Protein AF-A0A7S1KQ87-F1 (afdb_monomer_lite)

Sequence (161 aa):
LQQQQGAVFLVSRGAAAHYATATNVTKQPLVQEMETMKRRIREEKAKVSELKRQVKDLKGALVKAQKTGKKRVRKDPNAPKRPLSAYLVYANEVRDDVAKSVQEEVGKYDVGAIGKKIGAKWHDLSDSEKEPYFEKQRTLKQEYEQEMLAYEQSVKLEETI

Organism: NCBI:txid63605

pLDDT: mean 79.85, std 18.6, range [33.84, 96.38]

InterPro domains:
  IPR009071 High mobility group box domain [PF00505] (80-152)
  IPR009071 High mobility group box domain [PS50118] (80-152)
  IPR009071 High mobility group box domain [SM00398] (79-153)
  IPR036910 High mobility group box domain superfamily [G3DSA:1.10.30.10] (64-160)
  IPR036910 High mobility group box domain superfamily [SSF47095] (67-155)
  IPR050342 High Mobility Group Box (HMGB) [PTHR48112] (23-158)

Structure (mmCIF, N/CA/C/O backbone):
data_AF-A0A7S1KQ87-F1
#
_entry.id   AF-A0A7S1KQ87-F1
#
loop_
_atom_site.group_PDB
_atom_site.id
_atom_site.type_symbol
_atom_site.label_atom_id
_atom_site.label_alt_id
_atom_site.label_comp_id
_atom_site.label_asym_id
_atom_site.label_entity_id
_atom_site.label_seq_id
_atom_site.pdbx_PDB_ins_code
_atom_site.Cartn_x
_atom_site.Cartn_y
_atom_site.Cartn_z
_atom_site.occupancy
_atom_site.B_iso_or_equiv
_atom_site.auth_seq_id
_atom_site.auth_comp_id
_atom_site.auth_asym_id
_atom_site.auth_atom_id
_atom_site.pdbx_PDB_model_num
ATOM 1 N N . LEU A 1 1 ? 86.046 16.388 -57.900 1.00 43.81 1 LEU A N 1
ATOM 2 C CA . LEU A 1 1 ? 87.364 15.754 -57.678 1.00 43.81 1 LEU A CA 1
ATOM 3 C C . LEU A 1 1 ? 87.369 15.148 -56.286 1.00 43.81 1 LEU A C 1
ATOM 5 O O . LEU A 1 1 ? 87.431 15.907 -55.339 1.00 43.81 1 LEU A O 1
ATOM 9 N N . GLN A 1 2 ? 87.254 13.831 -56.161 1.00 42.75 2 GLN A N 1
ATOM 10 C CA . GLN A 1 2 ? 87.984 13.062 -55.150 1.00 42.75 2 GLN A CA 1
ATOM 11 C C . GLN A 1 2 ? 87.891 11.587 -55.556 1.00 42.75 2 GLN A C 1
ATOM 13 O O . GLN A 1 2 ? 86.875 11.133 -56.072 1.00 42.75 2 GLN A O 1
ATOM 18 N N . GLN A 1 3 ? 89.021 10.921 -55.410 1.00 42.03 3 GLN A N 1
ATOM 19 C CA . GLN A 1 3 ? 89.434 9.660 -55.996 1.00 42.03 3 GLN A CA 1
ATOM 20 C C . GLN A 1 3 ? 88.696 8.411 -55.482 1.00 42.03 3 GLN A C 1
ATOM 22 O O . GLN A 1 3 ? 88.127 8.394 -54.394 1.00 42.03 3 GLN A O 1
ATOM 27 N N . GLN A 1 4 ? 88.835 7.342 -56.276 1.00 44.28 4 GLN A N 1
ATOM 28 C CA . GLN A 1 4 ? 88.812 5.927 -55.871 1.00 44.28 4 GLN A CA 1
ATOM 29 C C . GLN A 1 4 ? 89.725 5.688 -54.638 1.00 44.28 4 GLN A C 1
ATOM 31 O O . GLN A 1 4 ? 90.656 6.457 -54.417 1.00 44.28 4 GLN A O 1
ATOM 36 N N . GLN A 1 5 ? 89.539 4.664 -53.799 1.00 37.28 5 GLN A N 1
ATOM 37 C CA . GLN A 1 5 ? 90.003 3.281 -54.017 1.00 37.28 5 GLN A CA 1
ATOM 38 C C . GLN A 1 5 ? 89.436 2.342 -52.928 1.00 37.28 5 GLN A C 1
ATOM 40 O O . GLN A 1 5 ? 89.166 2.773 -51.808 1.00 37.28 5 GLN A O 1
ATOM 45 N N . GLY A 1 6 ? 89.257 1.058 -53.258 1.00 43.31 6 GLY A N 1
ATOM 46 C CA . GLY A 1 6 ? 88.827 0.012 -52.324 1.00 43.31 6 GLY A CA 1
ATOM 47 C C . GLY A 1 6 ? 89.979 -0.681 -51.589 1.00 43.31 6 GLY A C 1
ATOM 48 O O . GLY A 1 6 ? 91.130 -0.511 -51.965 1.00 43.31 6 GLY A O 1
ATOM 49 N N . ALA A 1 7 ? 89.653 -1.484 -50.571 1.00 46.91 7 ALA A N 1
ATOM 50 C CA . ALA A 1 7 ? 90.172 -2.840 -50.329 1.00 46.91 7 ALA A CA 1
ATOM 51 C C . ALA A 1 7 ? 89.749 -3.354 -48.941 1.00 46.91 7 ALA A C 1
ATOM 53 O O . ALA A 1 7 ? 89.656 -2.617 -47.964 1.00 46.91 7 ALA A O 1
ATOM 54 N N . VAL A 1 8 ? 89.495 -4.656 -48.904 1.00 47.91 8 VAL A N 1
ATOM 55 C CA . VAL A 1 8 ? 89.061 -5.492 -47.784 1.00 47.91 8 VAL A CA 1
ATOM 56 C C . VAL A 1 8 ? 90.249 -5.823 -46.872 1.00 47.91 8 VAL A C 1
ATOM 58 O O . VAL A 1 8 ? 91.283 -6.248 -47.380 1.00 47.91 8 VAL A O 1
ATOM 61 N N . PHE A 1 9 ? 90.088 -5.756 -45.545 1.00 38.47 9 PHE A N 1
ATOM 62 C CA . PHE A 1 9 ? 90.850 -6.618 -44.628 1.00 38.47 9 PHE A CA 1
ATOM 63 C C . PHE A 1 9 ? 90.083 -6.880 -43.319 1.00 38.47 9 PHE A C 1
ATOM 65 O O . PHE A 1 9 ? 89.770 -5.965 -42.561 1.00 38.47 9 PHE A O 1
ATOM 72 N N . LEU A 1 10 ? 89.774 -8.157 -43.075 1.00 48.44 10 LEU A N 1
ATOM 73 C CA . LEU A 1 10 ? 89.308 -8.713 -41.803 1.00 48.44 10 LEU A CA 1
ATOM 74 C C . LEU A 1 10 ? 90.471 -8.789 -40.806 1.00 48.44 10 LEU A C 1
ATOM 76 O O . LEU A 1 10 ? 91.440 -9.458 -41.139 1.00 48.44 10 LEU A O 1
ATOM 80 N N . VAL A 1 11 ? 90.313 -8.305 -39.564 1.00 46.72 11 VAL A N 1
ATOM 81 C CA . VAL A 1 11 ? 90.818 -9.006 -38.360 1.00 46.72 11 VAL A CA 1
ATOM 82 C C . VAL A 1 11 ? 89.897 -8.743 -37.156 1.00 46.72 11 VAL A C 1
ATOM 84 O O . VAL A 1 11 ? 89.353 -7.665 -36.965 1.00 46.72 11 VAL A O 1
ATOM 87 N N . SER A 1 12 ? 89.726 -9.815 -36.393 1.00 41.75 12 SER A N 1
ATOM 88 C CA . SER A 1 12 ? 88.813 -10.131 -35.296 1.00 41.75 12 SER A CA 1
ATOM 89 C C . SER A 1 12 ? 89.109 -9.473 -33.928 1.00 41.75 12 SER A C 1
ATOM 91 O O . SER A 1 12 ? 90.222 -9.011 -33.690 1.00 41.75 12 SER A O 1
ATOM 93 N N . ARG A 1 13 ? 88.141 -9.655 -33.001 1.00 43.59 13 ARG A N 1
ATOM 94 C CA . ARG A 1 13 ? 88.121 -9.437 -31.526 1.00 43.59 13 ARG A CA 1
ATOM 95 C C . ARG A 1 13 ? 87.734 -8.014 -31.092 1.00 43.59 13 ARG A C 1
ATOM 97 O O . ARG A 1 13 ? 88.243 -7.051 -31.626 1.00 43.59 13 ARG A O 1
ATOM 104 N N . GLY A 1 14 ? 86.861 -7.777 -30.115 1.00 39.53 14 GLY A N 1
ATOM 105 C CA . GLY A 1 14 ? 86.258 -8.608 -29.077 1.00 39.53 14 GLY A CA 1
ATOM 106 C C . GLY A 1 14 ? 85.417 -7.702 -28.157 1.00 39.53 14 GLY A C 1
ATOM 107 O O . GLY A 1 14 ? 85.475 -6.481 -28.257 1.00 39.53 14 GLY A O 1
ATOM 108 N N . ALA A 1 15 ? 84.595 -8.328 -27.323 1.00 45.91 15 ALA A N 1
ATOM 109 C CA . ALA A 1 15 ? 83.456 -7.772 -26.600 1.00 45.91 15 ALA A CA 1
ATOM 110 C C . ALA A 1 15 ? 83.688 -6.511 -25.738 1.00 45.91 15 ALA A C 1
ATOM 112 O O . ALA A 1 15 ? 84.726 -6.316 -25.112 1.00 45.91 15 ALA A O 1
ATOM 113 N N . ALA A 1 16 ? 82.618 -5.717 -25.662 1.00 46.75 16 ALA A N 1
ATOM 114 C CA . ALA A 1 16 ? 82.413 -4.593 -24.764 1.00 46.75 16 ALA A CA 1
ATOM 115 C C . ALA A 1 16 ? 82.475 -4.993 -23.283 1.00 46.75 16 ALA A C 1
ATOM 117 O O . ALA A 1 16 ? 81.783 -5.917 -22.859 1.00 46.75 16 ALA A O 1
ATOM 118 N N . ALA A 1 17 ? 83.210 -4.226 -22.483 1.00 48.69 17 ALA A N 1
ATOM 119 C CA . ALA A 1 17 ? 83.034 -4.183 -21.037 1.00 48.69 17 ALA A CA 1
ATOM 120 C C . ALA A 1 17 ? 83.674 -2.914 -20.476 1.00 48.69 17 ALA A C 1
ATOM 122 O O . ALA A 1 17 ? 84.856 -2.951 -20.196 1.00 48.69 17 ALA A O 1
ATOM 123 N N . HIS A 1 18 ? 82.923 -1.822 -20.289 1.00 44.25 18 HIS A N 1
ATOM 124 C CA . HIS A 1 18 ? 83.273 -0.775 -19.313 1.00 44.25 18 HIS A CA 1
ATOM 125 C C . HIS A 1 18 ? 82.082 0.139 -19.012 1.00 44.25 18 HIS A C 1
ATOM 127 O O . HIS A 1 18 ? 82.058 1.268 -19.472 1.00 44.25 18 HIS A O 1
ATOM 133 N N . TYR A 1 19 ? 81.143 -0.306 -18.177 1.00 33.84 19 TYR A N 1
ATOM 134 C CA . TYR A 1 19 ? 80.523 0.579 -17.178 1.00 33.84 19 TYR A CA 1
ATOM 135 C C . TYR A 1 19 ? 79.909 -0.281 -16.074 1.00 33.84 19 TYR A C 1
ATOM 137 O O . TYR A 1 19 ? 78.770 -0.730 -16.156 1.00 33.84 19 TYR A O 1
ATOM 145 N N . ALA A 1 20 ? 80.699 -0.537 -15.036 1.00 57.78 20 ALA A N 1
ATOM 146 C CA . ALA A 1 20 ? 80.218 -1.084 -13.780 1.00 57.78 20 ALA A CA 1
ATOM 147 C C . ALA A 1 20 ? 80.601 -0.110 -12.666 1.00 57.78 20 ALA A C 1
ATOM 149 O O . ALA A 1 20 ? 81.677 -0.232 -12.094 1.00 57.78 20 ALA A O 1
ATOM 150 N N . THR A 1 21 ? 79.714 0.840 -12.359 1.00 53.97 21 THR A N 1
ATOM 151 C CA . THR A 1 21 ? 79.661 1.497 -11.047 1.00 53.97 21 THR A CA 1
ATOM 152 C C . THR A 1 21 ? 78.223 1.899 -10.684 1.00 53.97 21 THR A C 1
ATOM 154 O O . THR A 1 21 ? 77.497 2.486 -11.478 1.00 53.97 21 THR A O 1
ATOM 157 N N . ALA A 1 22 ? 77.877 1.594 -9.427 1.00 45.62 22 ALA A N 1
ATOM 158 C CA . ALA A 1 22 ? 76.825 2.174 -8.583 1.00 45.62 22 ALA A CA 1
ATOM 159 C C . ALA A 1 22 ? 75.350 1.687 -8.701 1.00 45.62 22 ALA A C 1
ATOM 161 O O . ALA A 1 22 ? 74.550 2.150 -9.507 1.00 45.62 22 ALA A O 1
ATOM 162 N N . THR A 1 23 ? 74.967 0.888 -7.687 1.00 54.06 23 THR A N 1
ATOM 163 C CA . THR A 1 23 ? 73.633 0.766 -7.036 1.00 54.06 23 THR A CA 1
ATOM 164 C C . THR A 1 23 ? 72.561 -0.163 -7.636 1.00 54.06 23 THR A C 1
ATOM 166 O O . THR A 1 23 ? 71.477 0.249 -8.039 1.00 54.06 23 THR A O 1
ATOM 169 N N . ASN A 1 24 ? 72.801 -1.475 -7.550 1.00 53.62 24 ASN A N 1
ATOM 170 C CA . ASN A 1 24 ? 71.777 -2.521 -7.689 1.00 53.62 24 ASN A CA 1
ATOM 171 C C . ASN A 1 24 ? 71.480 -3.163 -6.319 1.00 53.62 24 ASN A C 1
ATOM 173 O O . ASN A 1 24 ? 71.941 -4.265 -6.054 1.00 53.62 24 ASN A O 1
ATOM 177 N N . VAL A 1 25 ? 70.776 -2.458 -5.418 1.00 54.88 25 VAL A N 1
ATOM 178 C CA . VAL A 1 25 ? 70.258 -3.073 -4.167 1.00 54.88 25 VAL A CA 1
ATOM 179 C C . VAL A 1 25 ? 68.818 -2.646 -3.810 1.00 54.88 25 VAL A C 1
ATOM 181 O O . VAL A 1 25 ? 68.115 -3.411 -3.163 1.00 54.88 25 VAL A O 1
ATOM 184 N N . THR A 1 26 ? 68.276 -1.519 -4.292 1.00 53.16 26 THR A N 1
ATOM 185 C CA . THR A 1 26 ? 67.006 -0.977 -3.732 1.00 53.16 26 THR A CA 1
ATOM 186 C C . THR A 1 26 ? 65.796 -0.940 -4.680 1.00 53.16 26 THR A C 1
ATOM 188 O O . THR A 1 26 ? 64.911 -0.109 -4.506 1.00 53.16 26 THR A O 1
ATOM 191 N N . LYS A 1 27 ? 65.709 -1.815 -5.695 1.00 52.81 27 LYS A N 1
ATOM 192 C CA . LYS A 1 27 ? 64.527 -1.883 -6.598 1.00 52.81 27 LYS A CA 1
ATOM 193 C C . LYS A 1 27 ? 63.773 -3.217 -6.597 1.00 52.81 27 LYS A C 1
ATOM 195 O O . LYS A 1 27 ? 62.665 -3.277 -7.119 1.00 52.81 27 LYS A O 1
ATOM 200 N N . GLN A 1 28 ? 64.333 -4.272 -6.005 1.00 46.72 28 GLN A N 1
ATOM 201 C CA . GLN A 1 28 ? 63.708 -5.601 -5.978 1.00 46.72 28 GLN A CA 1
ATOM 202 C C . GLN A 1 28 ? 62.686 -5.831 -4.840 1.00 46.72 28 GLN A C 1
ATOM 204 O O . GLN A 1 28 ? 61.640 -6.410 -5.136 1.00 46.72 28 GLN A O 1
ATOM 209 N N . PRO A 1 29 ? 62.868 -5.353 -3.587 1.00 58.59 29 PRO A N 1
ATOM 210 C CA . PRO A 1 29 ? 61.889 -5.636 -2.527 1.00 58.59 29 PRO A CA 1
ATOM 211 C C . PRO A 1 29 ? 60.563 -4.877 -2.718 1.00 58.59 29 PRO A C 1
ATOM 213 O O . PRO A 1 29 ? 59.498 -5.417 -2.437 1.00 58.59 29 PRO A O 1
ATOM 216 N N . LEU A 1 30 ? 60.600 -3.671 -3.300 1.00 58.25 30 LEU A N 1
ATOM 217 C CA . LEU A 1 30 ? 59.419 -2.814 -3.474 1.00 58.25 30 LEU A CA 1
ATOM 218 C C . LEU A 1 30 ? 58.396 -3.386 -4.476 1.00 58.25 30 LEU A C 1
ATOM 220 O O . LEU A 1 30 ? 57.189 -3.283 -4.274 1.00 58.25 30 LEU A O 1
ATOM 224 N N . VAL A 1 31 ? 58.861 -4.026 -5.556 1.00 63.69 31 VAL A N 1
ATOM 225 C CA . VAL A 1 31 ? 57.976 -4.652 -6.557 1.00 63.69 31 VAL A CA 1
ATOM 226 C C . VAL A 1 31 ? 57.323 -5.910 -5.980 1.00 63.69 31 VAL A C 1
ATOM 228 O O . VAL A 1 31 ? 56.133 -6.144 -6.186 1.00 63.69 31 VAL A O 1
ATOM 231 N N . GLN A 1 32 ? 58.071 -6.692 -5.200 1.00 66.06 32 GLN A N 1
ATOM 232 C CA . GLN A 1 32 ? 57.551 -7.890 -4.546 1.00 66.06 32 GLN A CA 1
ATOM 233 C C . GLN A 1 32 ? 56.523 -7.533 -3.459 1.00 66.06 32 GLN A C 1
ATOM 235 O O . GLN A 1 32 ? 55.472 -8.173 -3.368 1.00 66.06 32 GLN A O 1
ATOM 240 N N . GLU A 1 33 ? 56.753 -6.450 -2.713 1.00 76.56 33 GLU A N 1
ATOM 241 C CA . GLU A 1 33 ? 55.783 -5.882 -1.773 1.00 76.56 33 GLU A CA 1
ATOM 242 C C . GLU A 1 33 ? 54.523 -5.370 -2.481 1.00 76.56 33 GLU A C 1
ATOM 244 O O . GLU A 1 33 ? 53.415 -5.724 -2.074 1.00 76.56 33 GLU A O 1
ATOM 249 N N . MET A 1 34 ? 54.656 -4.630 -3.587 1.00 70.62 34 MET A N 1
ATOM 250 C CA . MET A 1 34 ? 53.509 -4.177 -4.382 1.00 70.62 34 MET A CA 1
ATOM 251 C C . MET A 1 34 ? 52.667 -5.339 -4.925 1.00 70.62 34 MET A C 1
ATOM 253 O O . MET A 1 34 ? 51.436 -5.275 -4.896 1.00 70.62 34 MET A O 1
ATOM 257 N N . GLU A 1 35 ? 53.291 -6.426 -5.377 1.00 80.19 35 GLU A N 1
ATOM 258 C CA . GLU A 1 35 ? 52.565 -7.614 -5.840 1.00 80.19 35 GLU A CA 1
ATOM 259 C C . GLU A 1 35 ? 51.876 -8.361 -4.685 1.00 80.19 35 GLU A C 1
ATOM 261 O O . GLU A 1 35 ? 50.741 -8.834 -4.824 1.00 80.19 35 GLU A O 1
ATOM 266 N N . THR A 1 36 ? 52.489 -8.400 -3.495 1.00 82.69 36 THR A N 1
ATOM 267 C CA . THR A 1 36 ? 51.814 -8.920 -2.294 1.00 82.69 36 THR A CA 1
ATOM 268 C C . THR A 1 36 ? 50.642 -8.034 -1.869 1.00 82.69 36 THR A C 1
ATOM 270 O O . THR A 1 36 ? 49.591 -8.563 -1.510 1.00 82.69 36 THR A O 1
ATOM 273 N N . MET A 1 37 ? 50.766 -6.711 -1.994 1.00 80.44 37 MET A N 1
ATOM 274 C CA . MET A 1 37 ? 49.710 -5.747 -1.693 1.00 80.44 37 MET A CA 1
ATOM 275 C C . MET A 1 37 ? 48.534 -5.880 -2.669 1.00 80.44 37 MET A C 1
ATOM 277 O O . MET A 1 37 ? 47.390 -5.987 -2.234 1.00 80.44 37 MET A O 1
ATOM 281 N N . LYS A 1 38 ? 48.787 -5.988 -3.980 1.00 87.44 38 LYS A N 1
ATOM 282 C CA . LYS A 1 38 ? 47.739 -6.239 -4.990 1.00 87.44 38 LYS A CA 1
ATOM 283 C C . LYS A 1 38 ? 47.019 -7.569 -4.769 1.00 87.44 38 LYS A C 1
ATOM 285 O O . LYS A 1 38 ? 45.819 -7.669 -5.028 1.00 87.44 38 LYS A O 1
ATOM 290 N N . ARG A 1 39 ? 47.729 -8.605 -4.314 1.00 89.12 39 ARG A N 1
ATOM 291 C CA . ARG A 1 39 ? 47.129 -9.893 -3.935 1.00 89.12 39 ARG A CA 1
ATOM 292 C C . ARG A 1 39 ? 46.249 -9.760 -2.690 1.00 89.12 39 ARG A C 1
ATOM 294 O O . ARG A 1 39 ? 45.103 -10.186 -2.750 1.00 89.12 39 ARG A O 1
ATOM 301 N N . ARG A 1 40 ? 46.715 -9.071 -1.641 1.00 90.44 40 ARG A N 1
ATOM 302 C CA . ARG A 1 40 ? 45.906 -8.764 -0.444 1.00 90.44 40 ARG A CA 1
ATOM 303 C C . ARG A 1 40 ? 44.636 -7.988 -0.798 1.00 90.44 40 ARG A C 1
ATOM 305 O O . ARG A 1 40 ? 43.561 -8.373 -0.365 1.00 90.44 40 ARG A O 1
ATOM 312 N N . ILE A 1 41 ? 44.729 -6.976 -1.667 1.00 89.94 41 ILE A N 1
ATOM 313 C CA . ILE A 1 41 ? 43.561 -6.214 -2.149 1.00 89.94 41 ILE A CA 1
ATOM 314 C C . ILE A 1 41 ? 42.580 -7.120 -2.907 1.00 89.94 41 ILE A C 1
ATOM 316 O O . ILE A 1 41 ? 41.368 -6.989 -2.747 1.00 89.94 41 ILE A O 1
ATOM 320 N N . ARG A 1 42 ? 43.070 -8.046 -3.744 1.00 90.06 42 ARG A N 1
ATOM 321 C CA . ARG A 1 42 ? 42.211 -9.018 -4.444 1.00 90.06 42 ARG A CA 1
ATOM 322 C C . ARG A 1 42 ? 41.515 -9.972 -3.473 1.00 90.06 42 ARG A C 1
ATOM 324 O O . ARG A 1 42 ? 40.318 -10.202 -3.617 1.00 90.06 42 ARG A O 1
ATOM 331 N N . GLU A 1 43 ? 42.235 -10.482 -2.481 1.00 91.56 43 GLU A N 1
ATOM 332 C CA . GLU A 1 43 ? 41.687 -11.353 -1.436 1.00 91.56 43 GLU A CA 1
ATOM 333 C C . GLU A 1 43 ? 40.661 -10.624 -0.561 1.00 91.56 43 GLU A C 1
ATOM 335 O O . GLU A 1 43 ? 39.601 -11.169 -0.260 1.00 91.56 43 GLU A O 1
ATOM 340 N N . GLU A 1 44 ? 40.928 -9.372 -0.193 1.00 91.25 44 GLU A N 1
ATOM 341 C CA . GLU A 1 44 ? 40.010 -8.537 0.579 1.00 91.25 44 GLU A CA 1
ATOM 342 C C . GLU A 1 44 ? 38.738 -8.234 -0.218 1.00 91.25 44 GLU A C 1
ATOM 344 O O . GLU A 1 44 ? 37.630 -8.413 0.287 1.00 91.25 44 GLU A O 1
ATOM 349 N N . LYS A 1 45 ? 38.869 -7.899 -1.508 1.00 92.56 45 LYS A N 1
ATOM 350 C CA . LYS A 1 45 ? 37.718 -7.740 -2.409 1.00 92.56 45 LYS A CA 1
ATOM 351 C C . LYS A 1 45 ? 36.899 -9.028 -2.535 1.00 92.56 45 LYS A C 1
ATOM 353 O O . LYS A 1 45 ? 35.670 -8.957 -2.524 1.00 92.56 45 LYS A O 1
ATOM 358 N N . ALA A 1 46 ? 37.549 -10.191 -2.605 1.00 94.00 46 ALA A N 1
ATOM 359 C CA . ALA A 1 46 ? 36.862 -11.480 -2.625 1.00 94.00 46 ALA A CA 1
ATOM 360 C C . ALA A 1 46 ? 36.099 -11.734 -1.311 1.00 94.00 46 ALA A C 1
ATOM 362 O O . ALA A 1 46 ? 34.913 -12.065 -1.349 1.00 94.00 46 ALA A O 1
ATOM 363 N N . LYS A 1 47 ? 36.716 -11.469 -0.152 1.00 95.00 47 LYS A N 1
ATOM 364 C CA . LYS A 1 47 ? 36.060 -11.574 1.166 1.00 95.00 47 LYS A CA 1
ATOM 365 C C . LYS A 1 47 ? 34.862 -10.636 1.295 1.00 95.00 47 LYS A C 1
ATOM 367 O O . LYS A 1 47 ? 33.810 -11.052 1.769 1.00 95.00 47 LYS A O 1
ATOM 372 N N . VAL A 1 48 ? 34.984 -9.394 0.827 1.00 93.88 48 VAL A N 1
ATOM 373 C CA . VAL A 1 48 ? 33.873 -8.428 0.812 1.00 93.88 48 VAL A CA 1
ATOM 374 C C . VAL A 1 48 ? 32.728 -8.922 -0.074 1.00 93.88 48 VAL A C 1
ATOM 376 O O . VAL A 1 48 ? 31.561 -8.757 0.284 1.00 93.88 48 VAL A O 1
ATOM 379 N N . SER A 1 49 ? 33.031 -9.543 -1.218 1.00 93.56 49 SER A N 1
ATOM 380 C CA . SER A 1 49 ? 31.999 -10.113 -2.092 1.00 93.56 49 SER A CA 1
ATOM 381 C C . SER A 1 49 ? 31.252 -11.281 -1.435 1.00 93.56 49 SER A C 1
ATOM 383 O O . SER A 1 49 ? 30.025 -11.349 -1.525 1.00 93.56 49 SER A O 1
ATOM 385 N N . GLU A 1 50 ? 31.964 -12.128 -0.690 1.00 95.31 50 GLU A N 1
ATOM 386 C CA . GLU A 1 50 ? 31.386 -13.254 0.043 1.00 95.31 50 GLU A CA 1
ATOM 387 C C . GLU A 1 50 ? 30.544 -12.779 1.236 1.00 95.31 50 GLU A C 1
ATOM 389 O O . GLU A 1 50 ? 29.397 -13.193 1.389 1.00 95.31 50 GLU A O 1
ATOM 394 N N . LEU A 1 51 ? 31.034 -11.807 2.012 1.00 94.50 51 LEU A N 1
ATOM 395 C CA . LEU A 1 51 ? 30.264 -11.173 3.088 1.00 94.50 51 LEU A CA 1
ATOM 396 C C . LEU A 1 51 ? 28.965 -10.546 2.566 1.00 94.50 51 LEU A C 1
ATOM 398 O O . LEU A 1 51 ? 27.906 -10.711 3.170 1.00 94.50 51 LEU A O 1
ATOM 402 N N . LYS A 1 52 ? 29.003 -9.868 1.410 1.00 95.44 52 LYS A N 1
ATOM 403 C CA . LYS A 1 52 ? 27.790 -9.318 0.778 1.00 95.44 52 LYS A CA 1
ATOM 404 C C . LYS A 1 52 ? 26.789 -10.411 0.404 1.00 95.44 52 LYS A C 1
ATOM 406 O O . LYS A 1 52 ? 25.584 -10.208 0.571 1.00 95.44 52 LYS A O 1
ATOM 411 N N . ARG A 1 53 ? 27.265 -11.559 -0.085 1.00 95.12 53 ARG A N 1
ATOM 412 C CA . ARG A 1 53 ? 26.418 -12.718 -0.389 1.00 95.12 53 ARG A CA 1
ATOM 413 C C . ARG A 1 53 ? 25.786 -13.289 0.883 1.00 95.12 53 ARG A C 1
ATOM 415 O O . ARG A 1 53 ? 24.569 -13.437 0.927 1.00 95.12 53 ARG A O 1
ATOM 422 N N . GLN A 1 54 ? 26.569 -13.484 1.940 1.00 93.69 54 GLN A N 1
ATOM 423 C CA . GLN A 1 54 ? 26.076 -13.970 3.233 1.00 93.69 54 GLN A CA 1
ATOM 424 C C . GLN A 1 54 ? 25.027 -13.033 3.843 1.00 93.69 54 GLN A C 1
ATOM 426 O O . GLN A 1 54 ? 23.978 -13.487 4.290 1.00 93.69 54 GLN A O 1
ATOM 431 N N . VAL A 1 55 ? 25.247 -11.714 3.791 1.00 95.19 55 VAL A N 1
ATOM 432 C CA . VAL A 1 55 ? 24.260 -10.720 4.248 1.00 95.19 55 VAL A CA 1
ATOM 433 C 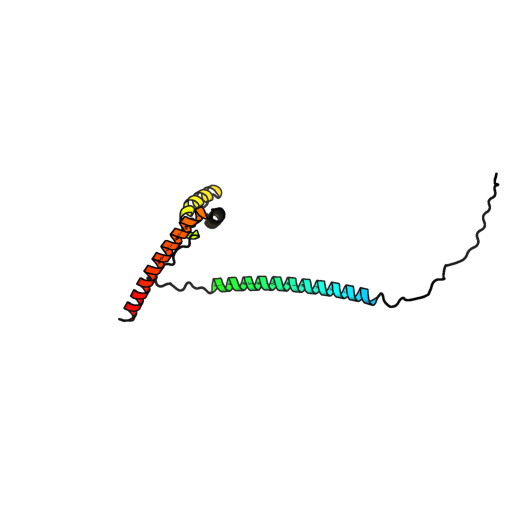C . VAL A 1 55 ? 22.959 -10.815 3.446 1.00 95.19 55 VAL A C 1
ATOM 435 O O . VAL A 1 55 ? 21.871 -10.733 4.022 1.00 95.19 55 VAL A O 1
ATOM 438 N N . LYS A 1 56 ? 23.039 -11.015 2.124 1.00 95.88 56 LYS A N 1
ATOM 439 C CA . LYS A 1 56 ? 21.856 -11.205 1.271 1.00 95.88 56 LYS A CA 1
ATOM 440 C C . LYS A 1 56 ? 21.077 -12.464 1.666 1.00 95.88 56 LYS A C 1
ATOM 442 O O . LYS A 1 56 ? 19.851 -12.399 1.777 1.00 95.88 56 LYS A O 1
ATOM 447 N N . ASP A 1 57 ? 21.773 -13.567 1.917 1.00 93.56 57 ASP A N 1
ATOM 448 C CA . ASP A 1 57 ? 21.162 -14.847 2.283 1.00 93.56 57 ASP A CA 1
ATOM 449 C C . ASP A 1 57 ? 20.536 -14.795 3.686 1.00 93.56 57 ASP A C 1
ATOM 451 O O . ASP A 1 57 ? 19.379 -15.189 3.858 1.00 93.56 57 ASP A O 1
ATOM 455 N N . LEU A 1 58 ? 21.227 -14.198 4.666 1.00 92.19 58 LEU A N 1
ATOM 456 C CA . LEU A 1 58 ? 20.701 -13.952 6.015 1.00 92.19 58 LEU A CA 1
ATOM 457 C C . LEU A 1 58 ? 19.455 -13.061 5.986 1.00 92.19 58 LEU A C 1
ATOM 459 O O . LEU A 1 58 ? 18.458 -13.364 6.642 1.00 92.19 58 LEU A O 1
ATOM 463 N N . LYS A 1 59 ? 19.463 -11.994 5.177 1.00 93.00 59 LYS A N 1
ATOM 464 C CA . LYS A 1 59 ? 18.284 -11.138 4.983 1.00 93.00 59 LYS A CA 1
ATOM 465 C C . LYS A 1 59 ? 17.123 -11.922 4.364 1.00 93.00 59 LYS A C 1
ATOM 467 O O . LYS A 1 59 ? 15.980 -11.764 4.791 1.00 93.00 59 LYS A O 1
ATOM 472 N N . GLY A 1 60 ? 17.401 -12.795 3.395 1.00 90.06 60 GLY A N 1
ATOM 473 C CA . GLY A 1 60 ? 16.406 -13.693 2.807 1.00 90.06 60 GLY A CA 1
ATOM 474 C C . GLY A 1 60 ? 15.808 -14.673 3.823 1.00 90.06 60 GLY A C 1
ATOM 475 O O . GLY A 1 60 ? 14.589 -14.861 3.852 1.00 90.06 60 GLY A O 1
ATOM 476 N N . ALA A 1 61 ? 16.642 -15.260 4.684 1.00 87.81 61 ALA A N 1
ATOM 477 C CA . ALA A 1 61 ? 16.216 -16.161 5.752 1.00 87.81 61 ALA A CA 1
ATOM 478 C C . ALA A 1 61 ? 15.364 -15.441 6.810 1.00 87.81 61 ALA A C 1
ATOM 480 O O . ALA A 1 61 ? 14.301 -15.943 7.178 1.00 87.81 61 ALA A O 1
ATOM 481 N N . LEU A 1 62 ? 15.762 -14.232 7.219 1.00 86.12 62 LEU A N 1
ATOM 482 C CA . LEU A 1 62 ? 15.007 -13.399 8.158 1.00 86.12 62 LEU A CA 1
ATOM 483 C C . LEU A 1 62 ? 13.594 -13.094 7.638 1.00 86.12 62 LEU A C 1
ATOM 485 O O . LEU A 1 62 ? 12.613 -13.267 8.360 1.00 86.12 62 LEU A O 1
ATOM 489 N N . VAL A 1 63 ? 13.470 -12.704 6.366 1.00 86.12 63 VAL A N 1
ATOM 490 C CA . VAL A 1 63 ? 12.165 -12.431 5.740 1.00 86.12 63 VAL A CA 1
ATOM 491 C C . VAL A 1 63 ? 11.293 -13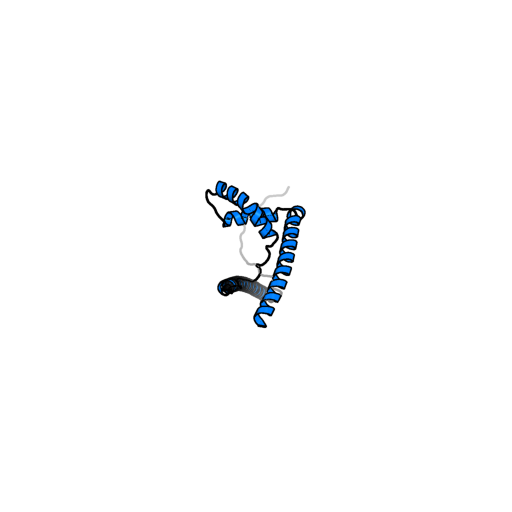.691 5.682 1.00 86.12 63 VAL A C 1
ATOM 493 O O . VAL A 1 63 ? 10.084 -13.612 5.912 1.00 86.12 63 VAL A O 1
ATOM 496 N N . LYS A 1 64 ? 11.875 -14.865 5.395 1.00 81.62 64 LYS A N 1
ATOM 497 C CA . LYS A 1 64 ? 11.140 -16.143 5.403 1.00 81.62 64 LYS A CA 1
ATOM 498 C C . LYS A 1 64 ? 10.646 -16.496 6.807 1.00 81.62 64 LYS A C 1
ATOM 500 O O . LYS A 1 64 ? 9.464 -16.796 6.954 1.00 81.62 64 LYS A O 1
ATOM 505 N N . ALA A 1 65 ? 11.501 -16.373 7.822 1.00 75.12 65 ALA A N 1
ATOM 506 C CA . ALA A 1 65 ? 11.148 -16.638 9.217 1.00 75.12 65 ALA A CA 1
ATOM 507 C C . ALA A 1 65 ? 10.014 -15.721 9.718 1.00 75.12 65 ALA A C 1
ATOM 509 O O . ALA A 1 65 ? 9.073 -16.179 10.368 1.00 75.12 65 ALA A O 1
ATOM 510 N N . GLN A 1 66 ? 10.041 -14.436 9.346 1.00 73.88 66 GLN A N 1
ATOM 511 C CA . GLN A 1 66 ? 8.977 -13.483 9.683 1.00 73.88 66 GLN A CA 1
ATOM 512 C C . GLN A 1 66 ? 7.630 -13.816 9.018 1.00 73.88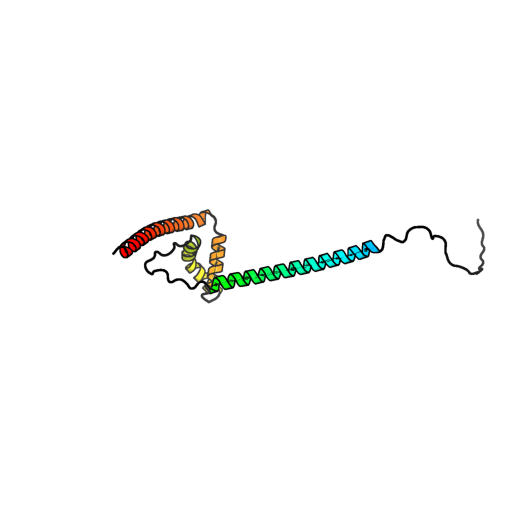 66 GLN A C 1
ATOM 514 O O . GLN A 1 66 ? 6.575 -13.544 9.595 1.00 73.88 66 GLN A O 1
ATOM 519 N N . LYS A 1 67 ? 7.637 -14.418 7.819 1.00 66.88 67 LYS A N 1
ATOM 520 C CA . LYS A 1 67 ? 6.412 -14.826 7.110 1.00 66.88 67 LYS A CA 1
ATOM 521 C C . LYS A 1 67 ? 5.795 -16.110 7.668 1.00 66.88 67 LYS A C 1
ATOM 523 O O . LYS A 1 67 ? 4.573 -16.214 7.688 1.00 66.88 67 LYS A O 1
ATOM 528 N N . THR A 1 68 ? 6.601 -17.067 8.129 1.00 64.88 68 THR A N 1
ATOM 529 C CA . THR A 1 68 ? 6.113 -18.366 8.630 1.00 64.88 68 THR A CA 1
ATOM 530 C C . THR A 1 68 ? 5.638 -18.326 10.086 1.00 64.88 68 THR A C 1
ATOM 532 O O . THR A 1 68 ? 4.812 -19.147 10.471 1.00 64.88 68 THR A O 1
ATOM 535 N N . GLY A 1 69 ? 6.110 -17.370 10.896 1.00 56.84 69 GLY A N 1
ATOM 536 C CA . GLY A 1 69 ? 5.764 -17.277 12.324 1.00 56.84 69 GLY A CA 1
ATOM 537 C C . GLY A 1 69 ? 4.443 -16.568 12.648 1.00 56.84 69 GLY A C 1
ATOM 538 O O . GLY A 1 69 ? 3.915 -16.718 13.747 1.00 56.84 69 GLY A O 1
ATOM 539 N N . LYS A 1 70 ? 3.865 -15.804 11.714 1.00 55.97 70 LYS A N 1
ATOM 540 C CA . LYS A 1 70 ? 2.648 -15.025 11.981 1.00 55.97 70 LYS A CA 1
ATOM 541 C C . LYS A 1 70 ? 1.403 -15.869 11.701 1.00 55.97 70 LYS A C 1
ATOM 543 O O . LYS A 1 70 ? 0.684 -15.627 10.732 1.00 55.97 70 LYS A O 1
ATOM 548 N N . LYS A 1 71 ? 1.125 -16.863 12.561 1.00 55.97 71 LYS A N 1
ATOM 549 C CA . LYS A 1 71 ? -0.245 -17.396 12.672 1.00 55.97 71 LYS A CA 1
ATOM 550 C C . LYS A 1 71 ? -1.150 -16.183 12.875 1.00 55.97 71 LYS A C 1
ATOM 552 O O . LYS A 1 71 ? -0.900 -15.377 13.771 1.00 55.97 71 LYS A O 1
ATOM 557 N N . ARG A 1 72 ? -2.134 -15.991 11.992 1.00 58.41 72 ARG A N 1
ATOM 558 C CA . ARG A 1 72 ? -3.122 -14.921 12.149 1.00 58.41 72 ARG A CA 1
ATOM 559 C C . ARG A 1 72 ? -3.815 -15.189 13.481 1.00 58.41 72 ARG A C 1
ATOM 561 O O . ARG A 1 72 ? -4.626 -16.106 13.554 1.00 58.41 72 ARG A O 1
ATOM 568 N N . VAL A 1 73 ? -3.436 -14.450 14.527 1.00 60.22 73 VAL A N 1
ATOM 569 C CA . VAL A 1 73 ? -4.214 -14.384 15.766 1.00 60.22 73 VAL A CA 1
ATOM 570 C C . VAL A 1 73 ? -5.635 -14.106 15.304 1.00 60.22 73 VAL A C 1
ATOM 572 O O . VAL A 1 73 ? -5.843 -13.160 14.534 1.00 60.22 73 VAL A O 1
ATOM 575 N N . ARG A 1 74 ? -6.563 -15.011 15.632 1.00 58.59 74 ARG A N 1
ATOM 576 C CA . ARG A 1 74 ? -7.973 -14.816 15.309 1.00 58.59 74 ARG A CA 1
ATOM 577 C C . ARG A 1 74 ? -8.355 -13.521 16.004 1.00 58.59 74 ARG A C 1
ATOM 579 O O . ARG A 1 74 ? -8.347 -13.467 17.224 1.00 58.59 74 ARG A O 1
ATOM 586 N N . LYS A 1 75 ? -8.530 -12.463 15.218 1.00 64.44 75 LYS A N 1
ATOM 587 C CA . LYS A 1 75 ? -9.048 -11.206 15.737 1.00 64.44 75 LYS A CA 1
ATOM 588 C C . LYS A 1 75 ? -10.457 -11.472 16.225 1.00 64.44 75 LYS A C 1
ATOM 590 O O . LYS A 1 75 ? -11.172 -12.223 15.556 1.00 64.44 75 LYS A O 1
ATOM 595 N N . ASP A 1 76 ? -10.796 -10.888 17.365 1.00 69.56 76 ASP A N 1
ATOM 596 C CA . ASP A 1 76 ? -12.134 -10.977 17.927 1.00 69.56 76 ASP A CA 1
ATOM 597 C C . ASP A 1 76 ? -13.151 -10.639 16.832 1.00 69.56 76 ASP A C 1
ATOM 599 O O . ASP A 1 76 ? -12.973 -9.633 16.136 1.00 69.56 76 ASP A O 1
ATOM 603 N N . PRO A 1 77 ? -14.173 -11.483 16.606 1.00 76.00 77 PRO A N 1
ATOM 604 C CA . PRO A 1 77 ? -15.146 -11.259 15.538 1.00 76.00 77 PRO A CA 1
ATOM 605 C C . PRO A 1 77 ? -15.869 -9.911 15.641 1.00 76.00 77 PRO A C 1
ATOM 607 O O . PRO A 1 77 ? -16.287 -9.376 14.617 1.00 76.00 77 PRO A O 1
ATOM 610 N N . ASN A 1 78 ? -15.973 -9.374 16.861 1.00 74.75 78 ASN A N 1
ATOM 611 C CA . ASN A 1 78 ? -16.645 -8.116 17.174 1.00 74.75 78 ASN A CA 1
ATOM 612 C C . ASN A 1 78 ? -15.715 -6.895 17.103 1.00 74.75 78 ASN A C 1
ATOM 614 O O . ASN A 1 78 ? -16.203 -5.769 17.133 1.00 74.75 78 ASN A O 1
ATOM 618 N N . ALA A 1 79 ? -14.394 -7.088 16.994 1.00 79.75 79 ALA A N 1
ATOM 619 C CA . ALA A 1 79 ? -13.467 -5.970 16.899 1.00 79.75 79 ALA A CA 1
ATOM 620 C C . ALA A 1 79 ? -13.627 -5.248 15.547 1.00 79.75 79 ALA A C 1
ATOM 622 O O . ALA A 1 79 ? -13.617 -5.911 14.497 1.00 79.75 79 ALA A O 1
ATOM 623 N N . PRO A 1 80 ? -13.694 -3.903 15.537 1.00 84.00 80 PRO A N 1
ATOM 624 C CA . PRO A 1 80 ? -13.747 -3.121 14.310 1.00 84.00 80 PRO A CA 1
ATOM 625 C C . PRO A 1 80 ? -12.625 -3.493 13.334 1.00 84.00 80 PRO A C 1
ATOM 627 O O . PRO A 1 80 ? -11.477 -3.787 13.704 1.00 84.00 80 PRO A O 1
ATOM 630 N N . LYS A 1 81 ? -12.949 -3.514 12.038 1.00 85.44 81 LYS A N 1
ATOM 631 C CA . LYS A 1 81 ? -11.986 -3.865 10.984 1.00 85.44 81 LYS A CA 1
ATOM 632 C C . LYS A 1 81 ? -11.112 -2.661 10.672 1.00 85.44 81 LYS A C 1
ATOM 634 O O . LYS A 1 81 ? -11.605 -1.557 10.520 1.00 85.44 81 LYS A O 1
ATOM 639 N N . ARG A 1 82 ? -9.808 -2.892 10.497 1.00 87.25 82 ARG A N 1
ATOM 640 C CA . ARG A 1 82 ? -8.854 -1.823 10.156 1.00 87.25 82 ARG A CA 1
ATOM 641 C C . ARG A 1 82 ? -9.305 -1.047 8.908 1.00 87.25 82 ARG A C 1
ATOM 643 O O . ARG A 1 82 ? -9.697 -1.702 7.937 1.00 87.25 82 ARG A O 1
ATOM 650 N N . PRO A 1 83 ? -9.152 0.288 8.894 1.00 92.00 83 PRO A N 1
ATOM 651 C CA . PRO A 1 83 ? -9.565 1.108 7.767 1.00 92.00 83 PRO A CA 1
ATOM 652 C C . PRO A 1 83 ? -8.688 0.811 6.547 1.00 92.00 83 PRO A C 1
ATOM 654 O O . PRO A 1 83 ? -7.510 0.449 6.674 1.00 92.00 83 PRO A O 1
ATOM 657 N N . LEU A 1 84 ? -9.267 0.949 5.353 1.00 93.25 84 LEU A N 1
ATOM 658 C CA . LEU A 1 84 ? -8.530 0.788 4.102 1.00 93.25 84 LEU A CA 1
ATOM 659 C C . LEU A 1 84 ? -7.583 1.976 3.885 1.00 93.25 84 LEU A C 1
ATOM 661 O O . LEU A 1 84 ? -7.905 3.110 4.229 1.00 93.25 84 LEU A O 1
ATOM 665 N N . SER A 1 85 ? -6.411 1.724 3.297 1.00 95.19 85 SER A N 1
ATOM 666 C CA . SER A 1 85 ? -5.514 2.796 2.846 1.00 95.19 85 SER A CA 1
ATOM 667 C C . SER A 1 85 ? -6.014 3.423 1.542 1.00 95.19 85 SER A C 1
ATOM 669 O O . SER A 1 85 ? -6.730 2.766 0.789 1.00 95.19 85 SER A O 1
ATOM 671 N N . ALA A 1 86 ? -5.572 4.642 1.221 1.00 95.56 86 ALA A N 1
ATOM 672 C CA . ALA A 1 86 ? -5.940 5.356 -0.006 1.00 95.56 86 ALA A CA 1
ATOM 673 C C . ALA A 1 86 ? -5.702 4.510 -1.265 1.00 95.56 86 ALA A C 1
ATOM 675 O O . ALA A 1 86 ? -6.581 4.389 -2.113 1.00 95.56 86 ALA A O 1
ATOM 676 N N . TYR A 1 87 ? -4.555 3.825 -1.332 1.00 95.56 87 TYR A N 1
ATOM 677 C CA . TYR A 1 87 ? -4.258 2.893 -2.420 1.00 95.56 87 TYR A CA 1
ATOM 678 C C . TYR A 1 87 ? -5.269 1.745 -2.512 1.00 95.56 87 TYR A C 1
ATOM 680 O O . TYR A 1 87 ? -5.644 1.360 -3.610 1.00 95.56 87 TYR A O 1
ATOM 688 N N . LEU A 1 88 ? -5.703 1.169 -1.385 1.00 94.69 88 LEU A N 1
ATOM 689 C CA . LEU A 1 88 ? -6.679 0.075 -1.402 1.00 94.69 88 LEU A CA 1
ATOM 690 C C . LEU A 1 88 ? -8.081 0.562 -1.774 1.00 94.69 88 LEU A C 1
ATOM 692 O O . LEU A 1 88 ? -8.798 -0.167 -2.452 1.00 94.69 88 LEU A O 1
ATOM 696 N N . VAL A 1 89 ? -8.451 1.780 -1.370 1.00 95.50 89 VAL A N 1
ATOM 697 C CA . VAL A 1 89 ? -9.690 2.432 -1.818 1.00 95.50 89 VAL A CA 1
ATOM 698 C C . VAL A 1 89 ? -9.663 2.591 -3.339 1.00 95.50 89 VAL A C 1
ATOM 700 O O . VAL A 1 89 ? -10.548 2.077 -4.014 1.00 95.50 89 VAL A O 1
ATOM 703 N N . TYR A 1 90 ? -8.593 3.182 -3.880 1.00 95.75 90 TYR A N 1
ATOM 704 C CA . TYR A 1 90 ? -8.383 3.296 -5.324 1.00 95.75 90 TYR A CA 1
ATOM 705 C C . TYR A 1 90 ? -8.412 1.936 -6.022 1.00 95.75 90 TYR A C 1
ATOM 707 O O . TYR A 1 90 ? -9.154 1.738 -6.980 1.00 95.75 90 TYR A O 1
ATOM 715 N N . ALA A 1 91 ? -7.626 0.978 -5.525 1.00 94.88 91 ALA A N 1
ATOM 716 C CA . ALA A 1 91 ? -7.504 -0.340 -6.122 1.00 94.88 91 ALA A CA 1
ATOM 717 C C . ALA A 1 91 ? -8.856 -1.047 -6.199 1.00 94.88 91 ALA A C 1
ATOM 719 O O . ALA A 1 91 ? -9.117 -1.685 -7.207 1.00 94.88 91 ALA A O 1
ATOM 720 N N . ASN A 1 92 ? -9.716 -0.927 -5.185 1.00 94.44 92 ASN A N 1
ATOM 721 C CA . ASN A 1 92 ? -11.053 -1.516 -5.221 1.00 94.44 92 ASN A CA 1
ATOM 722 C C . ASN A 1 92 ? -11.936 -0.893 -6.309 1.00 94.44 92 ASN A C 1
ATOM 724 O O . ASN A 1 92 ? -12.652 -1.632 -6.975 1.00 94.44 92 ASN A O 1
ATOM 728 N N . GLU A 1 93 ? -11.854 0.423 -6.513 1.00 93.94 93 GLU A N 1
ATOM 729 C CA . GLU A 1 93 ? -12.636 1.128 -7.537 1.00 93.94 93 GLU A CA 1
ATOM 730 C C . GLU A 1 93 ? -12.176 0.764 -8.956 1.00 93.94 93 GLU A C 1
ATOM 732 O O . GLU A 1 93 ? -13.000 0.483 -9.821 1.00 93.94 93 GLU A O 1
ATOM 737 N N . VAL A 1 94 ? -10.863 0.692 -9.201 1.00 94.44 94 VAL A N 1
ATOM 738 C CA . VAL A 1 94 ? -10.336 0.429 -10.555 1.00 94.44 94 VAL A CA 1
ATOM 739 C C . VAL A 1 94 ? -10.146 -1.050 -10.882 1.00 94.44 94 VAL A C 1
ATOM 741 O O . VAL A 1 94 ? -9.833 -1.395 -12.026 1.00 94.44 94 VAL A O 1
ATOM 744 N N . ARG A 1 95 ? -10.266 -1.947 -9.895 1.00 93.50 95 ARG A N 1
ATOM 745 C CA . ARG A 1 95 ? -9.950 -3.370 -10.075 1.00 93.50 95 ARG A CA 1
ATOM 746 C C . ARG A 1 95 ? -10.829 -4.030 -11.114 1.00 93.50 95 ARG A C 1
ATOM 748 O O . ARG A 1 95 ? -10.294 -4.830 -11.872 1.00 93.50 95 ARG A O 1
ATOM 755 N N . ASP A 1 96 ? -12.114 -3.711 -11.167 1.00 93.62 96 ASP A N 1
ATOM 756 C CA . ASP A 1 96 ? -13.035 -4.356 -12.105 1.00 93.62 96 ASP A CA 1
ATOM 757 C C . ASP A 1 96 ? -12.744 -3.941 -13.551 1.00 93.62 96 ASP A C 1
ATOM 759 O O . ASP A 1 96 ? -12.706 -4.787 -14.447 1.00 93.62 96 ASP A O 1
ATOM 763 N N . ASP A 1 97 ? -12.429 -2.668 -13.774 1.00 93.38 97 ASP A N 1
ATOM 764 C CA . ASP A 1 97 ? -12.065 -2.159 -15.098 1.00 93.38 97 ASP A CA 1
ATOM 765 C C . ASP A 1 97 ? -10.713 -2.702 -15.561 1.00 93.38 97 ASP A C 1
ATOM 767 O O . ASP A 1 97 ? -10.552 -3.155 -16.697 1.00 93.38 97 ASP A O 1
ATOM 771 N N . VAL A 1 98 ? -9.728 -2.722 -14.660 1.00 93.50 98 VAL A N 1
ATOM 772 C CA . VAL A 1 98 ? -8.416 -3.305 -14.951 1.00 93.50 98 VAL A CA 1
ATOM 773 C C . VAL A 1 98 ? -8.521 -4.817 -15.148 1.00 93.50 98 VAL A C 1
ATOM 775 O O . VAL A 1 98 ? -7.840 -5.357 -16.017 1.00 93.50 98 VAL A O 1
ATOM 778 N N . ALA A 1 99 ? -9.383 -5.504 -14.397 1.00 92.81 99 ALA A N 1
ATOM 779 C CA . ALA A 1 99 ? -9.620 -6.933 -14.548 1.00 92.81 99 ALA A CA 1
ATOM 780 C C . ALA A 1 99 ? -10.181 -7.285 -15.921 1.00 92.81 99 ALA A C 1
ATOM 782 O O . ALA A 1 99 ? -9.675 -8.218 -16.538 1.00 92.81 99 ALA A O 1
ATOM 783 N N . LYS A 1 100 ? -11.163 -6.525 -16.420 1.00 92.88 100 LYS A N 1
ATOM 784 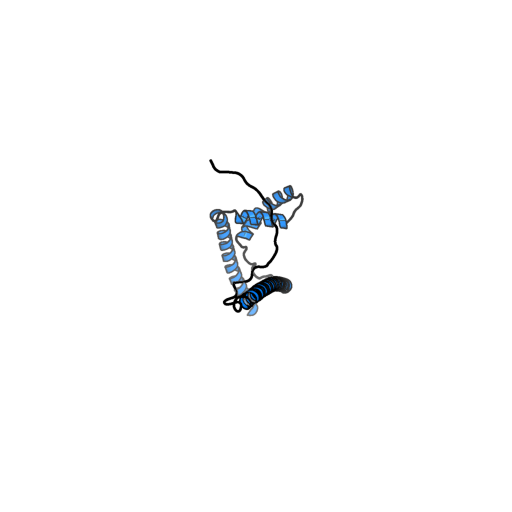C CA . LYS A 1 100 ? -11.701 -6.706 -17.777 1.00 92.88 100 LYS A CA 1
ATOM 785 C C . LYS A 1 100 ? -10.608 -6.531 -18.830 1.00 92.88 100 LYS A C 1
ATOM 787 O O . LYS A 1 100 ? -10.380 -7.437 -19.622 1.00 92.88 100 LYS A O 1
ATOM 792 N N . SER A 1 101 ? -9.853 -5.432 -18.753 1.00 91.12 101 SER A N 1
ATOM 793 C CA . SER A 1 101 ? -8.750 -5.162 -19.686 1.00 91.12 101 SER A CA 1
ATOM 794 C C . SER A 1 101 ? -7.676 -6.259 -19.670 1.00 91.12 101 SER A C 1
ATOM 796 O O . SER A 1 101 ? -7.215 -6.689 -20.721 1.00 91.12 101 SER A O 1
ATOM 798 N N . VAL A 1 102 ? -7.278 -6.748 -18.491 1.00 90.62 102 VAL A N 1
ATOM 799 C CA . VAL A 1 102 ? -6.286 -7.833 -18.383 1.00 90.62 102 VAL A CA 1
ATOM 800 C C . VAL A 1 102 ? -6.852 -9.162 -18.879 1.00 90.62 102 VAL A C 1
ATOM 802 O O . VAL A 1 102 ? -6.129 -9.948 -19.489 1.00 90.62 102 VAL A O 1
ATOM 805 N N . GLN A 1 103 ? -8.131 -9.432 -18.628 1.00 91.56 103 GLN A N 1
ATOM 806 C CA . GLN A 1 103 ? -8.780 -10.645 -19.105 1.00 91.56 103 GLN A CA 1
ATOM 807 C C . GLN A 1 103 ? -8.876 -10.671 -20.634 1.00 91.56 103 GLN A C 1
ATOM 809 O O . GLN A 1 103 ? -8.701 -11.737 -21.214 1.00 91.56 103 GLN A O 1
ATOM 814 N N . GLU A 1 104 ? -9.094 -9.529 -21.285 1.00 90.56 104 GLU A N 1
ATOM 815 C CA . GLU A 1 104 ? -9.047 -9.410 -22.748 1.00 90.56 104 GLU A CA 1
ATOM 816 C C . GLU A 1 104 ? -7.629 -9.620 -23.302 1.00 90.56 104 GLU A C 1
ATOM 818 O O . GLU A 1 104 ? -7.455 -10.332 -24.286 1.00 90.56 104 GLU A O 1
ATOM 823 N N . GLU A 1 105 ? -6.603 -9.066 -22.646 1.00 88.44 105 GLU A N 1
ATOM 824 C CA . GLU A 1 105 ? -5.201 -9.198 -23.074 1.00 88.44 105 GLU A CA 1
ATOM 825 C C . GLU A 1 105 ? -4.649 -10.626 -22.905 1.00 88.44 105 GLU A C 1
ATOM 827 O O . GLU A 1 105 ? -3.914 -11.123 -23.757 1.00 88.44 105 GLU A O 1
ATOM 832 N N . VAL A 1 106 ? -4.961 -11.284 -21.783 1.00 85.12 106 VAL A N 1
ATOM 833 C CA . VAL A 1 106 ? -4.344 -12.564 -21.377 1.00 85.12 106 VAL A CA 1
ATOM 834 C C . VAL A 1 106 ? -5.299 -13.754 -21.569 1.00 85.12 106 VAL A C 1
ATOM 836 O O . VAL A 1 106 ? -4.891 -14.909 -21.453 1.00 85.12 106 VAL A O 1
ATOM 839 N N . GLY A 1 107 ? -6.581 -13.503 -21.842 1.00 88.00 107 GLY A N 1
ATOM 840 C CA . GLY A 1 107 ? -7.622 -14.528 -21.990 1.00 88.00 107 GLY A CA 1
ATOM 841 C C . GLY A 1 107 ? -8.040 -15.208 -20.679 1.00 88.00 107 GLY A C 1
ATOM 842 O O . GLY A 1 107 ? -8.803 -16.172 -20.700 1.00 88.00 107 GLY A O 1
ATOM 843 N N . LYS A 1 108 ? -7.534 -14.750 -19.526 1.00 88.44 108 LYS A N 1
ATOM 844 C CA . LYS A 1 108 ? -7.824 -15.324 -18.203 1.00 88.44 108 LYS A CA 1
ATOM 845 C C . LYS A 1 108 ? -7.807 -14.267 -17.107 1.00 88.44 108 LYS A C 1
ATOM 847 O O . LYS A 1 108 ? -7.094 -13.269 -17.194 1.00 88.44 108 LYS A O 1
ATOM 852 N N . TYR A 1 109 ? -8.529 -14.547 -16.027 1.00 89.31 109 TYR A N 1
ATOM 853 C CA . TYR A 1 109 ? -8.497 -13.732 -14.820 1.00 89.31 109 TYR A CA 1
ATOM 854 C C . TYR A 1 109 ? -7.191 -13.967 -14.044 1.00 89.31 109 TYR A C 1
ATOM 856 O O . TYR A 1 109 ? -7.058 -14.936 -13.295 1.00 89.31 109 TYR A O 1
ATOM 864 N N . ASP A 1 110 ? -6.205 -13.090 -14.237 1.00 91.44 110 ASP A N 1
ATOM 865 C CA . ASP A 1 110 ? -4.918 -13.144 -13.537 1.00 91.44 110 ASP A CA 1
ATOM 866 C C . ASP A 1 110 ? -4.790 -12.005 -12.516 1.00 91.44 110 ASP A C 1
ATOM 868 O O . ASP A 1 110 ? -4.451 -10.867 -12.845 1.00 91.44 110 ASP A O 1
ATOM 872 N N . VAL A 1 111 ? -5.007 -12.332 -11.238 1.00 91.12 111 VAL A N 1
ATOM 873 C CA . VAL A 1 111 ? -4.896 -11.387 -10.110 1.00 91.12 111 VAL A CA 1
ATOM 874 C C . VAL A 1 111 ? -3.502 -10.756 -10.018 1.00 91.12 111 VAL A C 1
ATOM 876 O O . VAL A 1 111 ? -3.377 -9.597 -9.618 1.00 91.12 111 VAL A O 1
ATOM 879 N N . GLY A 1 112 ? -2.450 -11.489 -10.393 1.00 92.50 112 GLY A N 1
ATOM 880 C CA . GLY A 1 112 ? -1.081 -10.984 -10.369 1.00 92.50 112 GLY A CA 1
ATOM 881 C C . GLY A 1 112 ? -0.849 -9.912 -11.432 1.00 92.50 112 GLY A C 1
ATOM 882 O O . GLY A 1 112 ? -0.245 -8.878 -11.140 1.00 92.50 112 GLY A O 1
ATOM 883 N N . ALA A 1 113 ? -1.354 -10.131 -12.646 1.00 92.12 113 ALA A N 1
ATOM 884 C CA . ALA A 1 113 ? -1.294 -9.150 -13.730 1.00 92.12 113 ALA A CA 1
ATOM 885 C C . ALA A 1 113 ? -2.163 -7.914 -13.433 1.00 92.12 113 ALA A C 1
ATOM 887 O O . ALA A 1 113 ? -1.701 -6.785 -13.608 1.00 92.12 113 ALA A O 1
ATOM 888 N N . ILE A 1 114 ? -3.364 -8.117 -12.879 1.00 93.88 114 ILE A N 1
ATOM 889 C CA . ILE A 1 114 ? -4.264 -7.036 -12.446 1.00 93.88 114 ILE A CA 1
ATOM 890 C C . ILE A 1 114 ? -3.577 -6.145 -11.409 1.00 93.88 114 ILE A C 1
ATOM 892 O O . ILE A 1 114 ? -3.501 -4.931 -11.588 1.00 93.88 114 ILE A O 1
ATOM 896 N N . GLY A 1 115 ? -3.011 -6.740 -10.355 1.00 93.94 115 GLY A N 1
ATOM 897 C CA . GLY A 1 115 ? -2.332 -5.987 -9.299 1.00 93.94 115 GLY A CA 1
ATOM 898 C C . GLY A 1 115 ? -1.149 -5.162 -9.812 1.00 93.94 115 GLY A C 1
ATOM 899 O O . GLY A 1 115 ? -0.970 -4.023 -9.385 1.00 93.94 115 GLY A O 1
ATOM 900 N N . LYS A 1 116 ? -0.376 -5.693 -10.771 1.00 94.31 116 LYS A N 1
ATOM 901 C CA . LYS A 1 116 ? 0.717 -4.946 -11.415 1.00 94.31 116 LYS A CA 1
ATOM 902 C C . LYS A 1 116 ? 0.204 -3.721 -12.175 1.00 94.31 116 LYS A C 1
ATOM 904 O O . LYS A 1 116 ? 0.780 -2.647 -12.036 1.00 94.31 116 LYS A O 1
ATOM 909 N N . LYS A 1 117 ? -0.878 -3.870 -12.946 1.00 94.94 117 LYS A N 1
ATOM 910 C CA . LYS A 1 117 ? -1.454 -2.787 -13.762 1.00 94.94 117 LYS A CA 1
ATOM 911 C C . LYS A 1 117 ? -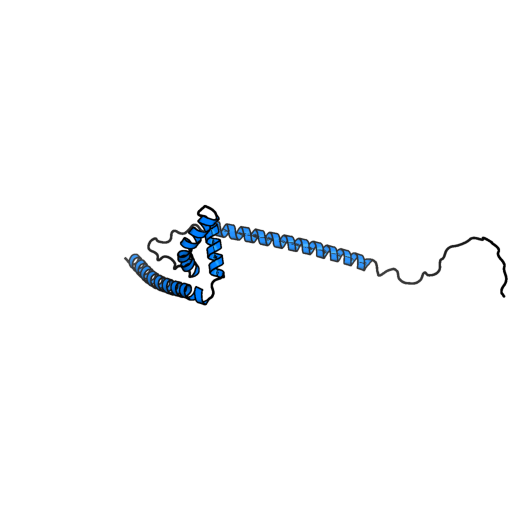2.093 -1.697 -12.890 1.00 94.94 117 LYS A C 1
ATOM 913 O O . LYS A 1 117 ? -1.893 -0.521 -13.166 1.00 94.94 117 LYS A O 1
ATOM 918 N N . ILE A 1 118 ? -2.771 -2.066 -11.797 1.00 96.06 118 ILE A N 1
ATOM 919 C CA . ILE A 1 118 ? -3.288 -1.104 -10.801 1.00 96.06 118 ILE A CA 1
ATOM 920 C C . ILE A 1 118 ? -2.142 -0.343 -10.128 1.00 96.06 118 ILE A C 1
ATOM 922 O O . ILE A 1 118 ? -2.206 0.877 -10.007 1.00 96.06 118 ILE A O 1
ATOM 926 N N . GLY A 1 119 ? -1.089 -1.052 -9.710 1.00 95.75 119 GLY A N 1
ATOM 927 C CA . GLY A 1 119 ? 0.073 -0.434 -9.073 1.00 95.75 119 GLY A CA 1
ATOM 928 C C . GLY A 1 119 ? 0.772 0.576 -9.983 1.00 95.75 119 GLY A C 1
ATOM 929 O O . GLY A 1 119 ? 1.098 1.669 -9.531 1.00 95.75 119 GLY A O 1
ATOM 930 N N . ALA A 1 120 ? 0.942 0.238 -11.266 1.00 95.50 120 ALA A N 1
ATOM 931 C CA . ALA A 1 120 ? 1.479 1.161 -12.265 1.00 95.50 120 ALA A CA 1
ATOM 932 C C . ALA A 1 120 ? 0.603 2.417 -12.392 1.00 95.50 120 ALA A C 1
ATOM 934 O O . ALA A 1 120 ? 1.093 3.517 -12.165 1.00 95.50 120 ALA A O 1
ATOM 935 N N . LYS A 1 121 ? -0.711 2.246 -12.608 1.00 94.88 121 LYS A N 1
ATOM 936 C CA . LYS A 1 121 ? -1.645 3.377 -12.704 1.00 94.88 121 LYS A CA 1
ATOM 937 C C . LYS A 1 121 ? -1.600 4.279 -11.471 1.00 94.88 121 LYS A C 1
ATOM 939 O O . LYS A 1 121 ? -1.543 5.489 -11.616 1.00 94.88 121 LYS A O 1
ATOM 944 N N . TRP A 1 122 ? -1.576 3.712 -10.263 1.00 95.94 122 TRP A N 1
ATOM 945 C CA . TRP A 1 122 ? -1.482 4.503 -9.032 1.00 95.94 122 TRP A CA 1
ATOM 946 C C . TRP A 1 122 ? -0.193 5.329 -8.954 1.00 95.94 122 TRP A C 1
ATOM 948 O O . TRP A 1 122 ? -0.213 6.455 -8.463 1.00 95.94 122 TRP A O 1
ATOM 958 N N . HIS A 1 123 ? 0.937 4.789 -9.412 1.00 95.25 123 HIS A N 1
ATOM 959 C CA . HIS A 1 123 ? 2.184 5.549 -9.453 1.00 95.25 123 HIS A CA 1
ATOM 960 C C . HIS A 1 123 ? 2.144 6.681 -10.481 1.00 95.25 123 HIS A C 1
ATOM 962 O O . HIS A 1 123 ? 2.683 7.745 -10.182 1.00 95.25 123 HIS A O 1
ATOM 968 N N . ASP A 1 124 ? 1.454 6.476 -11.602 1.00 95.62 124 ASP A N 1
ATOM 969 C CA . ASP A 1 124 ? 1.314 7.461 -12.678 1.00 95.62 124 ASP A CA 1
ATOM 970 C C . ASP A 1 124 ? 0.327 8.596 -12.347 1.00 95.62 124 ASP A C 1
ATOM 972 O O . ASP A 1 124 ? 0.433 9.677 -12.922 1.00 95.62 124 ASP A O 1
ATOM 976 N N . LEU A 1 125 ? -0.612 8.386 -11.412 1.00 94.44 125 LEU A N 1
ATOM 977 C CA . LEU A 1 125 ? -1.531 9.438 -10.960 1.00 94.44 125 LEU A CA 1
ATOM 978 C C . LEU A 1 125 ? -0.777 10.611 -10.320 1.00 94.44 125 LEU A C 1
ATOM 980 O O . LEU A 1 125 ? 0.136 10.420 -9.506 1.00 94.44 125 LEU A O 1
ATOM 984 N N . SER A 1 126 ? -1.229 11.826 -10.612 1.00 96.25 126 SER A N 1
ATOM 985 C CA . SER A 1 126 ? -0.764 13.044 -9.947 1.00 96.25 126 SER A CA 1
ATOM 986 C C . SER A 1 126 ? -1.245 13.123 -8.492 1.00 96.25 126 SER A C 1
ATOM 988 O O . SER A 1 126 ? -2.193 12.445 -8.089 1.00 96.25 126 SER A O 1
ATOM 990 N N . ASP A 1 127 ? -0.610 13.975 -7.685 1.00 93.88 127 ASP A N 1
ATOM 991 C CA . ASP A 1 127 ? -1.016 14.169 -6.286 1.00 93.88 127 ASP A CA 1
ATOM 992 C C . ASP A 1 127 ? -2.455 14.695 -6.182 1.00 93.88 127 ASP A C 1
ATOM 994 O O . ASP A 1 127 ? -3.215 14.245 -5.329 1.00 93.88 127 ASP A O 1
ATOM 998 N N . SER A 1 128 ? -2.878 15.551 -7.117 1.00 95.00 128 SER A N 1
ATOM 999 C CA . SER A 1 128 ? -4.254 16.058 -7.185 1.00 95.00 128 SER A CA 1
ATOM 1000 C C . SER A 1 128 ? -5.286 14.960 -7.448 1.00 95.00 128 SER A C 1
ATOM 1002 O O . SER A 1 128 ? -6.377 14.997 -6.889 1.00 95.00 128 SER A O 1
ATOM 1004 N N . GLU A 1 129 ? -4.952 13.963 -8.269 1.00 94.06 129 GLU A N 1
ATOM 1005 C CA . GLU A 1 129 ? -5.834 12.816 -8.516 1.00 94.06 129 GLU A CA 1
ATOM 1006 C C . GLU A 1 129 ? -5.844 11.835 -7.341 1.00 94.06 129 GLU A C 1
ATOM 1008 O O . GLU A 1 129 ? -6.833 11.136 -7.127 1.00 94.06 129 GLU A O 1
ATOM 1013 N N . LYS A 1 130 ? -4.757 11.783 -6.564 1.00 95.25 130 LYS A N 1
ATOM 1014 C CA . LYS A 1 130 ? -4.653 10.953 -5.357 1.00 95.25 130 LYS A CA 1
ATOM 1015 C C . LYS A 1 130 ? -5.375 11.560 -4.155 1.00 95.25 130 LYS A C 1
ATOM 1017 O O . LYS A 1 130 ? -5.867 10.807 -3.314 1.00 95.25 130 LYS A O 1
ATOM 1022 N N . GLU A 1 131 ? -5.460 12.884 -4.082 1.00 96.38 131 GLU A N 1
ATOM 1023 C CA . GLU A 1 131 ? -6.067 13.638 -2.981 1.00 96.38 131 GLU A CA 1
ATOM 1024 C C . GLU A 1 131 ? -7.457 13.137 -2.547 1.00 96.38 131 GLU A C 1
ATOM 1026 O O . GLU A 1 131 ? -7.619 12.827 -1.363 1.00 96.38 131 GLU A O 1
ATOM 1031 N N . PRO A 1 132 ? -8.445 12.921 -3.444 1.00 96.31 132 PRO A N 1
ATOM 1032 C CA . PRO A 1 132 ? -9.751 12.400 -3.031 1.00 96.31 132 PRO A CA 1
ATOM 1033 C C . PRO A 1 132 ? -9.668 11.012 -2.376 1.00 96.31 132 PRO A C 1
ATOM 1035 O O . PRO A 1 132 ? -10.478 10.677 -1.511 1.00 96.31 132 PRO A O 1
ATOM 1038 N N . TYR A 1 133 ? -8.684 10.185 -2.739 1.00 96.19 133 TYR A N 1
ATOM 1039 C CA . TYR A 1 133 ? -8.484 8.877 -2.108 1.00 96.19 133 TYR A CA 1
ATOM 1040 C C . TYR A 1 133 ? -7.831 8.999 -0.728 1.00 96.19 133 TYR A C 1
ATOM 1042 O O . TYR A 1 133 ? -8.138 8.206 0.166 1.00 96.19 133 TYR A O 1
ATOM 1050 N N . PHE A 1 134 ? -6.956 9.989 -0.531 1.00 95.38 134 PHE A N 1
ATOM 1051 C CA . PHE A 1 134 ? -6.417 10.317 0.789 1.00 95.38 134 PHE A CA 1
ATOM 1052 C C . PHE A 1 134 ? -7.490 10.889 1.717 1.00 95.38 134 PHE A C 1
ATOM 1054 O O . PHE A 1 134 ? -7.526 10.525 2.894 1.00 95.38 134 PHE A O 1
ATOM 1061 N N . GLU A 1 135 ? -8.404 11.704 1.194 1.00 96.19 135 GLU A N 1
ATOM 1062 C CA . GLU A 1 135 ? -9.551 12.202 1.949 1.00 96.19 135 GLU A CA 1
ATOM 1063 C C . GLU A 1 135 ? -10.494 11.060 2.350 1.00 96.19 135 GLU A C 1
ATOM 1065 O O . GLU A 1 135 ? -10.776 10.894 3.536 1.00 96.19 135 GLU A O 1
ATOM 1070 N N . LYS A 1 136 ? -10.862 10.175 1.409 1.00 95.06 136 LYS A N 1
ATOM 1071 C CA . LYS A 1 136 ? -11.618 8.944 1.714 1.00 95.06 136 LYS A CA 1
ATOM 1072 C C . LYS A 1 136 ? -10.926 8.101 2.792 1.00 95.06 136 LYS A C 1
ATOM 1074 O O . LYS A 1 136 ? -11.577 7.641 3.726 1.00 95.06 136 LYS A O 1
ATOM 1079 N N . GLN A 1 137 ? -9.605 7.917 2.705 1.00 95.12 137 GLN A N 1
ATOM 1080 C CA . GLN A 1 137 ? -8.839 7.217 3.742 1.00 95.12 137 GLN A CA 1
ATOM 1081 C C . GLN A 1 137 ? -8.955 7.921 5.102 1.00 95.12 137 GLN A C 1
ATOM 1083 O O . GLN A 1 137 ? -9.074 7.249 6.128 1.00 95.12 137 GLN A O 1
ATOM 1088 N N . ARG A 1 138 ? -8.877 9.256 5.136 1.00 95.38 138 ARG A N 1
ATOM 1089 C CA . ARG A 1 138 ? -8.977 10.037 6.373 1.00 95.38 138 ARG A CA 1
ATOM 1090 C C . ARG A 1 138 ? -10.345 9.857 7.024 1.00 95.38 138 ARG A C 1
ATOM 1092 O O . ARG A 1 138 ? -10.380 9.599 8.225 1.00 95.38 138 ARG A O 1
ATOM 1099 N N . THR A 1 139 ? -11.422 9.910 6.245 1.00 95.31 139 THR A N 1
ATOM 1100 C CA . THR A 1 139 ? -12.787 9.664 6.729 1.00 95.31 139 THR A CA 1
ATOM 1101 C C . THR A 1 139 ? -12.925 8.250 7.289 1.00 95.31 139 THR A C 1
ATOM 1103 O O . THR A 1 139 ? -13.285 8.090 8.451 1.00 95.31 139 THR A O 1
ATOM 1106 N N . LEU A 1 140 ? -12.502 7.226 6.537 1.00 93.69 140 LEU A N 1
ATOM 1107 C CA . LEU A 1 140 ? -12.532 5.830 7.002 1.00 93.69 140 LEU A CA 1
ATOM 1108 C C . LEU A 1 140 ? -11.716 5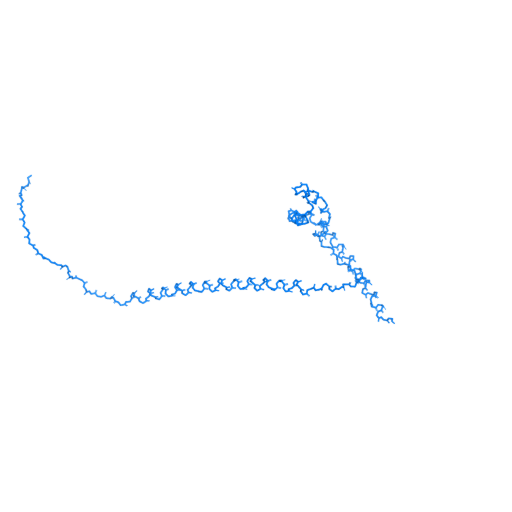.620 8.287 1.00 93.69 140 LEU A C 1
ATOM 1110 O O . LEU A 1 140 ? -12.073 4.811 9.140 1.00 93.69 140 LEU A O 1
ATOM 1114 N N . LYS A 1 141 ? -10.595 6.335 8.439 1.00 93.25 141 LYS A N 1
ATOM 1115 C CA . LYS A 1 141 ? -9.785 6.287 9.660 1.00 93.25 141 LYS A CA 1
ATOM 1116 C C . LYS A 1 141 ? -10.526 6.893 10.851 1.00 93.25 141 LYS A C 1
ATOM 1118 O O . LYS A 1 141 ? -10.446 6.329 11.936 1.00 93.25 141 LYS A O 1
ATOM 1123 N N . GLN A 1 142 ? -11.222 8.009 10.652 1.00 94.00 142 GLN A N 1
ATOM 1124 C CA . GLN A 1 142 ? -12.011 8.658 11.701 1.00 94.00 142 GLN A CA 1
ATOM 1125 C C . GLN A 1 142 ? -13.194 7.788 12.137 1.00 94.00 142 GLN A C 1
ATOM 1127 O O . GLN A 1 142 ? -13.404 7.620 13.335 1.00 94.00 142 GLN A O 1
ATOM 1132 N N . GLU A 1 143 ? -13.911 7.184 11.188 1.00 93.06 143 GLU A N 1
ATOM 1133 C CA . GLU A 1 143 ? -14.998 6.237 11.477 1.00 93.06 143 GLU A CA 1
ATOM 1134 C C . GLU A 1 143 ? -14.485 5.040 12.286 1.00 93.06 143 GLU A C 1
ATOM 1136 O O . GLU A 1 143 ? -15.029 4.718 13.339 1.00 93.06 143 GLU A O 1
ATOM 1141 N N . TYR A 1 144 ? -13.361 4.449 11.870 1.00 92.50 144 TYR A N 1
ATOM 1142 C CA . TYR A 1 144 ? -12.733 3.357 12.612 1.00 92.50 144 TYR A CA 1
ATOM 1143 C C . TYR A 1 144 ? -12.318 3.758 14.033 1.00 92.50 144 TYR A C 1
ATOM 1145 O O . TYR A 1 144 ? -12.461 2.966 14.958 1.00 92.50 144 TYR A O 1
ATOM 1153 N N . GLU A 1 145 ? -11.780 4.965 14.227 1.00 91.38 145 GLU A N 1
ATOM 1154 C CA . GLU A 1 145 ? -11.419 5.458 15.560 1.00 91.38 145 GLU A CA 1
ATOM 1155 C C . GLU A 1 145 ? -12.656 5.572 16.464 1.00 91.38 145 GLU A C 1
ATOM 1157 O O . GLU A 1 145 ? -12.601 5.160 17.620 1.00 91.38 145 GLU A O 1
ATOM 1162 N N . GLN A 1 146 ? -13.788 6.044 15.936 1.00 91.50 146 GLN A N 1
ATOM 1163 C CA . GLN A 1 146 ? -15.052 6.104 16.678 1.00 91.50 146 GLN A CA 1
ATOM 1164 C C . GLN A 1 146 ? -15.604 4.709 17.004 1.00 91.50 146 GLN A C 1
ATOM 1166 O O . GLN A 1 146 ? -15.981 4.451 18.149 1.00 91.50 146 GLN A O 1
ATOM 1171 N N . GLU A 1 147 ? -15.602 3.792 16.034 1.00 90.38 147 GLU A N 1
ATOM 1172 C CA . GLU A 1 147 ? -16.023 2.401 16.240 1.00 90.38 147 GLU A CA 1
ATOM 1173 C C . GLU A 1 147 ? -15.136 1.679 17.259 1.00 90.38 147 GLU A C 1
ATOM 1175 O O . GLU A 1 147 ? -15.635 0.932 18.098 1.00 90.38 147 GLU A O 1
ATOM 1180 N N . MET A 1 148 ? -13.821 1.915 17.223 1.00 89.06 148 MET A N 1
ATOM 1181 C CA . MET A 1 148 ? -12.876 1.353 18.188 1.00 89.06 148 MET A CA 1
ATOM 1182 C C . MET A 1 148 ? -13.135 1.855 19.602 1.00 89.06 148 MET A C 1
ATOM 1184 O O . MET A 1 148 ? -13.120 1.048 20.525 1.00 89.06 148 MET A O 1
ATOM 1188 N N . LEU A 1 149 ? -13.420 3.148 19.778 1.00 89.19 149 LEU A N 1
ATOM 1189 C CA . LEU A 1 149 ? -13.771 3.694 21.090 1.00 89.19 149 LEU A CA 1
ATOM 1190 C C . LEU A 1 149 ? -15.060 3.062 21.632 1.00 89.19 149 LEU A C 1
ATOM 1192 O O . LEU A 1 149 ? -15.113 2.690 22.803 1.00 89.19 149 LEU A O 1
ATOM 1196 N N . ALA A 1 150 ? -16.079 2.894 20.785 1.00 88.38 150 ALA A N 1
ATOM 1197 C CA . ALA A 1 150 ? -17.318 2.219 21.170 1.00 88.38 150 ALA A CA 1
ATOM 1198 C C . ALA A 1 150 ? -17.083 0.736 21.512 1.00 88.38 150 ALA A C 1
ATOM 1200 O O . ALA A 1 150 ? -17.613 0.233 22.503 1.00 88.38 150 ALA A O 1
ATOM 1201 N N . TYR A 1 151 ? -16.241 0.047 20.737 1.00 87.75 151 TYR A N 1
ATOM 1202 C CA . TYR A 1 151 ? -15.860 -1.339 20.999 1.00 87.75 151 TYR A CA 1
ATOM 1203 C C . TYR A 1 151 ? -15.114 -1.478 22.328 1.00 87.75 151 TYR A C 1
ATOM 1205 O O . TYR A 1 151 ? -15.495 -2.300 23.156 1.00 87.75 151 TYR A O 1
ATOM 1213 N N . GLU A 1 152 ? -14.110 -0.640 22.584 1.00 85.56 152 GLU A N 1
ATOM 1214 C CA . GLU A 1 152 ? -13.362 -0.630 23.847 1.00 85.56 152 GLU A CA 1
ATOM 1215 C C . GLU A 1 152 ? -14.276 -0.373 25.053 1.00 85.56 152 GLU A C 1
ATOM 1217 O O . GLU A 1 152 ? -14.134 -1.026 26.087 1.00 85.56 152 GLU A O 1
ATOM 1222 N N . GLN A 1 153 ? -15.254 0.528 24.915 1.00 86.31 153 GLN A N 1
ATOM 1223 C CA . GLN A 1 153 ? -16.273 0.751 25.943 1.00 86.31 153 GLN A CA 1
ATOM 1224 C C . GLN A 1 153 ? -17.151 -0.487 26.161 1.00 86.31 153 GLN A C 1
ATOM 1226 O O . GLN A 1 153 ? -17.404 -0.838 27.312 1.00 86.31 153 GLN A O 1
ATOM 1231 N N . SER A 1 154 ? -17.583 -1.162 25.089 1.00 83.00 154 SER A N 1
ATOM 1232 C CA . SER A 1 154 ? -18.399 -2.381 25.188 1.00 83.00 154 SER A CA 1
ATOM 1233 C C . SER A 1 154 ? -17.649 -3.542 25.847 1.00 83.00 154 SER A C 1
ATOM 1235 O O . SER A 1 154 ? -18.188 -4.174 26.750 1.00 83.00 154 SER A O 1
ATOM 1237 N N . VAL A 1 155 ? -16.379 -3.752 25.482 1.00 83.88 155 VAL A N 1
ATOM 1238 C CA . VAL A 1 155 ? -15.517 -4.788 26.069 1.00 83.88 155 VAL A CA 1
ATOM 1239 C C . VAL A 1 155 ? -15.314 -4.526 27.557 1.00 83.88 155 VAL A C 1
ATOM 1241 O O . VAL A 1 155 ? -15.487 -5.425 28.373 1.00 83.88 155 VAL A O 1
ATOM 1244 N N . LYS A 1 156 ? -15.034 -3.272 27.936 1.00 81.50 156 LYS A N 1
ATOM 1245 C CA . LYS A 1 156 ? -14.887 -2.895 29.346 1.00 81.50 156 LYS A CA 1
ATOM 1246 C C . LYS A 1 156 ? -16.174 -3.120 30.148 1.00 81.50 156 LYS A C 1
ATOM 1248 O O . LYS A 1 156 ? -16.105 -3.463 31.327 1.00 81.50 156 LYS A O 1
ATOM 1253 N N . LEU A 1 157 ? -17.339 -2.896 29.536 1.00 76.62 157 LEU A N 1
ATOM 1254 C CA . LEU A 1 157 ? -18.629 -3.115 30.187 1.00 76.62 157 LEU A CA 1
ATOM 1255 C C . LEU A 1 157 ? -18.894 -4.611 30.417 1.00 76.62 157 LEU A C 1
ATOM 1257 O O . LEU A 1 157 ? -19.314 -4.973 31.510 1.00 76.62 157 LEU A O 1
ATOM 1261 N N . GLU A 1 158 ? -18.606 -5.464 29.428 1.00 72.31 158 GLU A N 1
ATOM 1262 C CA . GLU A 1 158 ? -18.732 -6.925 29.555 1.00 72.31 158 GLU A CA 1
ATOM 1263 C C . GLU A 1 158 ? -17.753 -7.525 30.576 1.00 72.31 158 GLU A C 1
ATOM 1265 O O . GLU A 1 158 ? -18.113 -8.468 31.266 1.00 72.31 158 GLU A O 1
ATOM 1270 N N . GLU A 1 159 ? -16.547 -6.970 30.729 1.00 72.06 159 GLU A N 1
ATOM 1271 C CA . GLU A 1 159 ? -15.570 -7.431 31.733 1.00 72.06 159 GLU A CA 1
ATOM 1272 C C . GLU A 1 159 ? -15.929 -7.042 33.180 1.00 72.06 159 GLU A C 1
ATOM 1274 O O . GLU A 1 159 ? -15.350 -7.579 34.124 1.00 72.06 159 GLU A O 1
ATOM 1279 N N . THR A 1 160 ? -16.842 -6.083 33.371 1.00 67.50 160 THR A N 1
ATOM 1280 C CA . THR A 1 160 ? -17.208 -5.556 34.700 1.00 67.50 160 THR A CA 1
ATOM 1281 C C . THR A 1 160 ? -18.447 -6.248 35.299 1.00 67.50 160 THR A C 1
ATOM 1283 O O . THR A 1 160 ? -18.739 -6.047 36.479 1.00 67.50 160 THR A O 1
ATOM 1286 N N . ILE A 1 161 ? -19.174 -7.045 34.509 1.00 52.94 161 ILE A N 1
ATOM 1287 C CA . ILE A 1 161 ? -20.380 -7.796 34.913 1.00 52.94 161 ILE A CA 1
ATOM 1288 C C . ILE A 1 161 ? -19.997 -9.237 35.261 1.00 52.94 161 ILE A C 1
ATOM 1290 O O . ILE A 1 161 ? -20.527 -9.743 36.277 1.00 52.94 161 ILE A O 1
#

Radius of gyration: 41.14 Å; chains: 1; bounding box: 111×34×93 Å

Foldseek 3Di:
DDDDDDDDDDDDDDDDDDDDDDDDDPPPPVVVVVVVVVVVVVVVVVVVVVVVVVVVVVVVVVVVVVVVPCPPPPPDPLQQDDFDALLRVQCVVCLVVLQVVVCVVPVDRDPVSSVVVSVVVVVVDDPVRSVVSRVVSVVSNVVNVVSNVVVVVVVVVVVVD

Secondary structure (DSSP, 8-state):
---------------------S--SSSHHHHHHHHHHHHHHHHHHHHHHHHHHHHHHHHHHHHHHHHHS-------TTSPPPPPPHHHHHHHHHHHHHHHHHHHHHSS--HHHHHHHHHHHHHHS-HHHHHHHHHHHHHHHHHHHHHHHHHHHHHHHHHT-